Protein AF-A0A7N6BR35-F1 (afdb_monomer_lite)

Secondary structure (DSSP, 8-state):
--SS-----PPPPPPPSS--S-GGGTS-HHHHHHHHSTT--S-EEEETTEEEEEETTEEE-HHHHHHHHHHHHHHHHHHHHHHT-

InterPro domains:
  IPR028118 Chibby family [PF14645] (2-80)
  IPR028118 Chibby family [cd07429] (1-83)

pLDDT: mean 83.9, std 8.5, range [54.41, 93.88]

Organism: Anabas testudineus (NCBI:txid64144)

Structure (mmCIF, N/CA/C/O backbone):
data_AF-A0A7N6BR35-F1
#
_entry.id   AF-A0A7N6BR35-F1
#
loop_
_atom_site.group_PDB
_atom_site.id
_atom_site.type_symbol
_atom_site.label_atom_id
_atom_site.label_alt_id
_atom_site.label_comp_id
_atom_site.label_asym_id
_atom_site.label_entity_id
_atom_site.label_seq_id
_atom_site.pdbx_PDB_ins_code
_atom_site.Cartn_x
_atom_site.Cartn_y
_atom_site.Cartn_z
_atom_site.occupancy
_atom_site.B_iso_or_equiv
_atom_site.auth_seq_id
_atom_site.auth_comp_id
_atom_site.auth_asym_id
_atom_site.auth_atom_id
_atom_site.pdbx_PDB_model_num
ATOM 1 N N . MET A 1 1 ? 53.739 8.186 -0.710 1.00 55.44 1 MET A N 1
ATOM 2 C CA . MET A 1 1 ? 52.305 8.254 -1.071 1.00 55.44 1 MET A CA 1
ATOM 3 C C . MET A 1 1 ? 51.998 7.048 -1.946 1.00 55.44 1 MET A C 1
ATOM 5 O O . MET A 1 1 ? 52.763 6.837 -2.881 1.00 55.44 1 MET A O 1
ATOM 9 N N . PRO A 1 2 ? 50.995 6.210 -1.643 1.00 59.09 2 PRO A N 1
ATOM 10 C CA . PRO A 1 2 ? 50.687 5.078 -2.507 1.00 59.09 2 PRO A CA 1
ATOM 11 C C . PRO A 1 2 ? 50.043 5.592 -3.805 1.00 59.09 2 PRO A C 1
ATOM 13 O O . PRO A 1 2 ? 49.071 6.340 -3.758 1.00 59.09 2 PRO A O 1
ATOM 16 N N . LEU A 1 3 ? 50.615 5.215 -4.954 1.00 67.50 3 LEU A N 1
ATOM 17 C CA . LEU A 1 3 ? 50.200 5.627 -6.309 1.00 67.50 3 LEU A CA 1
ATOM 18 C C . LEU A 1 3 ? 48.983 4.855 -6.853 1.00 67.50 3 LEU A C 1
ATOM 20 O O . LEU A 1 3 ? 48.508 5.153 -7.943 1.00 67.50 3 LEU A O 1
ATOM 24 N N . PHE A 1 4 ? 48.456 3.893 -6.094 1.00 67.31 4 PHE A N 1
ATOM 25 C CA . PHE A 1 4 ? 47.255 3.141 -6.443 1.00 67.31 4 PHE A CA 1
ATOM 26 C C . PHE A 1 4 ? 46.350 3.083 -5.215 1.00 67.31 4 PHE A C 1
ATOM 28 O O . PHE A 1 4 ? 46.632 2.390 -4.238 1.00 67.31 4 PHE A O 1
ATOM 35 N N . GLY A 1 5 ? 45.309 3.916 -5.240 1.00 69.88 5 GLY A N 1
ATOM 36 C CA . GLY A 1 5 ? 44.297 3.979 -4.196 1.00 69.88 5 GLY A CA 1
ATOM 37 C C . GLY A 1 5 ? 43.447 2.714 -4.171 1.00 69.88 5 GLY A C 1
ATOM 38 O O . GLY A 1 5 ? 43.281 2.033 -5.181 1.00 69.88 5 GLY A O 1
ATOM 39 N N . ASN A 1 6 ? 42.888 2.417 -3.002 1.00 69.25 6 ASN A N 1
ATOM 40 C CA . ASN A 1 6 ? 41.947 1.324 -2.799 1.00 69.25 6 ASN A CA 1
ATOM 41 C C . ASN A 1 6 ? 40.621 1.674 -3.508 1.00 69.25 6 ASN A C 1
ATOM 43 O O . ASN A 1 6 ? 39.689 2.192 -2.893 1.00 69.25 6 ASN A O 1
ATOM 47 N N . THR A 1 7 ? 40.563 1.498 -4.831 1.00 79.06 7 THR A N 1
ATOM 48 C CA . THR A 1 7 ? 39.367 1.765 -5.633 1.00 79.06 7 THR A CA 1
ATOM 49 C C . THR A 1 7 ? 38.275 0.803 -5.195 1.00 79.06 7 THR A C 1
ATOM 51 O O . THR A 1 7 ? 38.417 -0.415 -5.321 1.00 79.06 7 THR A O 1
ATOM 54 N N . PHE A 1 8 ? 37.179 1.352 -4.672 1.00 81.56 8 PHE A N 1
ATOM 55 C CA . PHE A 1 8 ? 35.971 0.590 -4.387 1.00 81.56 8 PHE A CA 1
ATOM 56 C C . PHE A 1 8 ? 35.541 -0.159 -5.658 1.00 81.56 8 PHE A C 1
ATOM 58 O O . PHE A 1 8 ? 35.063 0.447 -6.615 1.00 81.56 8 PHE A O 1
ATOM 65 N N . SER A 1 9 ? 35.764 -1.474 -5.679 1.00 81.19 9 SER A N 1
ATOM 66 C CA . SER A 1 9 ? 35.404 -2.364 -6.785 1.00 81.19 9 SER A CA 1
ATOM 67 C C . SER A 1 9 ? 34.299 -3.308 -6.309 1.00 81.19 9 SER A C 1
ATOM 69 O O . SER A 1 9 ? 34.569 -4.396 -5.790 1.00 81.19 9 SER A O 1
ATOM 71 N N . PRO A 1 10 ? 33.025 -2.891 -6.402 1.00 83.31 10 PRO A N 1
ATOM 72 C CA . PRO A 1 10 ? 31.930 -3.749 -5.990 1.00 83.31 10 PRO A CA 1
ATOM 73 C C . PRO A 1 10 ? 31.948 -5.033 -6.828 1.00 83.31 10 PRO A C 1
ATOM 75 O O . PRO A 1 10 ? 32.089 -5.005 -8.052 1.00 83.31 10 PRO A O 1
ATOM 78 N N . LYS A 1 11 ? 31.826 -6.180 -6.156 1.00 85.50 11 LYS A N 1
ATOM 79 C CA . LYS A 1 11 ? 31.744 -7.481 -6.829 1.00 85.50 11 LYS A CA 1
ATOM 80 C C . LYS A 1 11 ? 30.474 -7.552 -7.680 1.00 85.50 11 LYS A C 1
ATOM 82 O O . LYS A 1 11 ? 29.456 -6.955 -7.330 1.00 85.50 11 LYS A O 1
ATOM 87 N N . LYS A 1 12 ? 30.513 -8.329 -8.771 1.00 85.12 12 LYS A N 1
ATOM 88 C CA . LYS A 1 12 ? 29.310 -8.599 -9.571 1.00 85.12 12 LYS A CA 1
ATOM 89 C C . LYS A 1 12 ? 28.250 -9.257 -8.693 1.00 85.12 12 LYS A C 1
ATOM 91 O O . LYS A 1 12 ? 28.525 -10.251 -8.021 1.00 85.12 12 LYS A O 1
ATOM 96 N N . THR A 1 13 ? 27.050 -8.695 -8.705 1.00 82.88 13 THR A N 1
ATOM 97 C CA . THR A 1 13 ? 25.905 -9.277 -8.013 1.00 82.88 13 THR A CA 1
ATOM 98 C C . THR A 1 13 ? 25.525 -10.604 -8.679 1.00 82.88 13 THR A C 1
ATOM 100 O O . THR A 1 13 ? 25.539 -10.693 -9.911 1.00 82.88 13 THR A O 1
ATOM 103 N N . PRO A 1 14 ? 25.209 -11.656 -7.901 1.00 86.00 14 PRO A N 1
ATOM 104 C CA . PRO A 1 14 ? 24.728 -12.912 -8.462 1.00 86.00 14 PRO A CA 1
ATOM 105 C C . PRO A 1 14 ? 23.481 -12.689 -9.335 1.00 86.00 14 PRO A C 1
ATOM 107 O O . PRO A 1 14 ? 22.653 -11.835 -8.993 1.00 86.00 14 PRO A O 1
ATOM 110 N N . PRO A 1 15 ? 23.302 -13.456 -10.428 1.00 84.38 15 PRO A N 1
ATOM 111 C CA . PRO A 1 15 ? 22.076 -13.405 -11.215 1.00 84.38 15 PRO A CA 1
ATOM 112 C C . PRO A 1 15 ? 20.859 -13.691 -10.330 1.00 84.38 15 PRO A C 1
ATOM 114 O O . PRO A 1 15 ? 20.825 -14.688 -9.604 1.00 84.38 15 PRO A O 1
ATOM 117 N N . ARG A 1 16 ? 19.849 -12.816 -10.375 1.00 84.81 16 ARG A N 1
ATOM 118 C CA . ARG A 1 16 ? 18.575 -13.078 -9.692 1.00 84.81 16 ARG A CA 1
ATOM 119 C C . ARG A 1 16 ? 17.859 -14.228 -10.401 1.00 84.81 16 ARG A C 1
ATOM 121 O O . ARG A 1 16 ? 17.869 -14.293 -11.625 1.00 84.81 16 ARG A O 1
ATOM 128 N N . LYS A 1 17 ? 17.218 -15.114 -9.631 1.00 82.06 17 LYS A N 1
ATOM 129 C CA . LYS A 1 17 ? 16.441 -16.245 -10.175 1.00 82.06 17 LYS A CA 1
ATOM 130 C C . LYS A 1 17 ? 15.133 -15.810 -10.845 1.00 82.06 17 LYS A C 1
ATOM 132 O O . LYS A 1 17 ? 14.620 -16.531 -11.688 1.00 82.06 17 LYS A O 1
ATOM 137 N N . SER A 1 18 ? 14.607 -14.644 -10.476 1.00 80.50 18 SER A N 1
ATOM 138 C CA . SER A 1 18 ? 13.414 -14.043 -11.065 1.00 80.50 18 SER A CA 1
ATOM 139 C C . SER A 1 18 ? 13.715 -12.617 -11.515 1.00 80.50 18 SER A C 1
ATOM 141 O O . SER A 1 18 ? 14.487 -11.891 -10.877 1.00 80.50 18 SER A O 1
ATOM 143 N N . ALA A 1 19 ? 13.095 -12.210 -12.619 1.00 72.31 19 ALA A N 1
ATOM 144 C CA . ALA A 1 19 ? 13.068 -10.811 -13.014 1.00 72.31 19 ALA A CA 1
ATOM 145 C C . ALA A 1 19 ? 12.255 -9.994 -11.995 1.00 72.31 19 ALA A C 1
ATOM 147 O O . ALA A 1 19 ? 11.430 -10.538 -11.256 1.00 72.31 19 ALA A O 1
ATOM 148 N N . SER A 1 20 ? 12.496 -8.683 -11.947 1.00 77.62 20 SER A N 1
ATOM 149 C CA . SER A 1 20 ? 11.573 -7.783 -11.257 1.00 77.62 20 SER A CA 1
ATOM 150 C C . SER A 1 20 ? 10.201 -7.909 -11.914 1.00 77.62 20 SER A C 1
ATOM 152 O O . SER A 1 20 ? 10.120 -7.824 -13.137 1.00 77.62 20 SER A O 1
ATOM 154 N N . LEU A 1 21 ? 9.136 -8.069 -11.126 1.00 73.75 21 LEU A N 1
ATOM 155 C CA . LEU A 1 21 ? 7.771 -7.951 -11.650 1.00 73.75 21 LEU A CA 1
ATOM 156 C C . LEU A 1 21 ? 7.414 -6.496 -11.989 1.00 73.75 21 LEU A C 1
ATOM 158 O O . LEU A 1 21 ? 6.359 -6.241 -12.557 1.00 73.75 21 LEU A O 1
ATOM 162 N N . SER A 1 22 ? 8.281 -5.535 -11.650 1.00 75.81 22 SER A N 1
ATOM 163 C CA . SER A 1 22 ? 8.054 -4.138 -11.995 1.00 75.81 22 SER A CA 1
ATOM 164 C C . SER A 1 22 ? 8.443 -3.838 -13.446 1.00 75.81 22 SER A C 1
ATOM 166 O O . SER A 1 22 ? 9.592 -4.010 -13.868 1.00 75.81 22 SER A O 1
ATOM 168 N N . SER A 1 23 ? 7.496 -3.261 -14.180 1.00 74.81 23 SER A N 1
ATOM 169 C CA . SER A 1 23 ? 7.678 -2.589 -15.476 1.00 74.81 23 SER A CA 1
ATOM 170 C C . SER A 1 23 ? 8.460 -1.266 -15.362 1.00 74.81 23 SER A C 1
ATOM 172 O O . SER A 1 23 ? 8.606 -0.532 -16.332 1.00 74.81 23 SER A O 1
ATOM 174 N N . LEU A 1 24 ? 9.034 -0.959 -14.192 1.00 80.50 24 LEU A N 1
ATOM 175 C CA . LEU A 1 24 ? 9.676 0.322 -13.856 1.00 80.50 24 LEU A CA 1
ATOM 176 C C . LEU A 1 24 ? 10.761 0.752 -14.859 1.00 80.50 24 LEU A C 1
ATOM 178 O O . LEU A 1 24 ? 10.993 1.940 -15.062 1.00 80.50 24 LEU A O 1
ATOM 182 N N . HIS A 1 25 ? 11.429 -0.223 -15.473 1.00 76.44 25 HIS A N 1
ATOM 183 C CA . HIS A 1 25 ? 12.516 -0.019 -16.425 1.00 76.44 25 HIS A CA 1
ATOM 184 C C . HIS A 1 25 ? 12.049 0.230 -17.871 1.00 76.44 25 HIS A C 1
ATOM 186 O O . HIS A 1 25 ? 12.855 0.683 -18.679 1.00 76.44 25 HIS A O 1
ATOM 192 N N . THR A 1 26 ? 10.787 -0.057 -18.202 1.00 84.12 26 THR A N 1
ATOM 193 C CA . THR A 1 26 ? 10.192 0.169 -19.534 1.00 84.12 26 THR A CA 1
ATOM 194 C C . THR A 1 26 ? 9.233 1.355 -19.571 1.00 84.12 26 THR A C 1
ATOM 196 O O . THR A 1 26 ? 8.915 1.834 -20.654 1.00 84.12 26 THR A O 1
ATOM 199 N N . LEU A 1 27 ? 8.753 1.810 -18.412 1.00 86.75 27 LEU A N 1
ATOM 200 C CA . LEU A 1 27 ? 7.819 2.927 -18.311 1.00 86.75 27 LEU A CA 1
ATOM 201 C C . LEU A 1 27 ? 8.542 4.273 -18.382 1.00 86.75 27 LEU A C 1
ATOM 203 O O . LEU A 1 27 ? 9.639 4.445 -17.840 1.00 86.75 27 LEU A O 1
ATOM 207 N N . ASP A 1 28 ? 7.897 5.249 -19.016 1.00 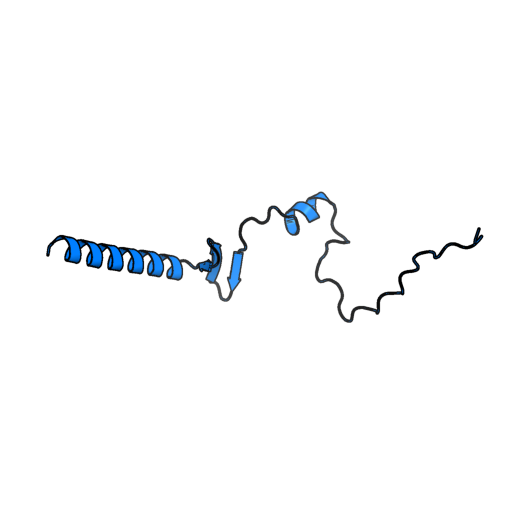91.88 28 ASP A N 1
ATOM 208 C CA . ASP A 1 28 ? 8.319 6.638 -18.929 1.00 91.88 28 ASP A CA 1
ATOM 209 C C . ASP A 1 28 ? 8.148 7.165 -17.494 1.00 91.88 28 ASP A C 1
ATOM 211 O O . ASP A 1 28 ? 7.466 6.581 -16.647 1.00 91.88 28 ASP A O 1
ATOM 215 N N . ARG A 1 29 ? 8.801 8.293 -17.208 1.00 87.56 29 ARG A N 1
ATOM 216 C CA . ARG A 1 29 ? 8.831 8.861 -15.859 1.00 87.56 29 ARG A CA 1
ATOM 217 C C . ARG A 1 29 ? 7.432 9.151 -15.308 1.00 87.56 29 ARG A C 1
ATOM 219 O O . ARG A 1 29 ? 7.212 8.873 -14.135 1.00 87.56 29 ARG A O 1
ATOM 226 N N . SER A 1 30 ? 6.533 9.700 -16.125 1.00 89.75 30 SER A N 1
ATOM 227 C CA . SER A 1 30 ? 5.211 10.129 -15.665 1.00 89.75 30 SER A CA 1
ATOM 228 C C . SER A 1 30 ? 4.329 8.932 -15.324 1.00 89.75 30 SER A C 1
ATOM 230 O O . SER A 1 30 ? 3.782 8.865 -14.226 1.00 89.75 30 SER A O 1
ATOM 232 N N . THR A 1 31 ? 4.309 7.920 -16.191 1.00 88.31 31 THR A N 1
ATOM 233 C CA . THR A 1 31 ? 3.573 6.675 -15.947 1.00 88.31 31 THR A CA 1
ATOM 234 C C . THR A 1 31 ? 4.125 5.932 -14.735 1.00 88.31 31 THR A C 1
ATOM 236 O O . THR A 1 31 ? 3.366 5.456 -13.897 1.00 88.31 31 THR A O 1
ATOM 239 N N . ARG A 1 32 ? 5.452 5.904 -14.564 1.00 87.62 32 ARG A N 1
ATOM 240 C CA . ARG A 1 32 ? 6.083 5.312 -13.378 1.00 87.62 32 ARG A CA 1
ATOM 241 C C . ARG A 1 32 ? 5.673 6.008 -12.081 1.00 87.62 32 ARG A C 1
ATOM 243 O O . ARG A 1 32 ? 5.482 5.329 -11.080 1.00 87.62 32 ARG A O 1
ATOM 250 N N . GLU A 1 33 ? 5.606 7.336 -12.075 1.00 85.25 33 GLU A N 1
ATOM 251 C CA . GLU A 1 33 ? 5.197 8.108 -10.896 1.00 85.25 33 GLU A CA 1
ATOM 252 C C . GLU A 1 33 ? 3.712 7.883 -10.560 1.00 85.25 33 GLU A C 1
ATOM 254 O O . GLU A 1 33 ? 3.368 7.831 -9.385 1.00 85.25 33 GLU A O 1
ATOM 259 N N . ILE A 1 34 ? 2.857 7.650 -11.558 1.00 82.94 34 ILE A N 1
ATOM 260 C CA . ILE A 1 34 ? 1.434 7.334 -11.350 1.00 82.94 34 ILE A CA 1
ATOM 261 C C . ILE A 1 34 ? 1.235 5.890 -10.862 1.00 82.94 34 ILE A C 1
ATOM 263 O O . ILE A 1 34 ? 0.479 5.656 -9.925 1.00 82.94 34 ILE A O 1
ATOM 267 N N . GLU A 1 35 ? 1.900 4.913 -11.483 1.00 81.31 35 GLU A N 1
ATOM 268 C CA . GLU A 1 35 ? 1.680 3.489 -11.189 1.00 81.31 35 GLU A CA 1
ATOM 269 C C . GLU A 1 35 ? 2.450 2.991 -9.959 1.00 81.31 35 GLU A C 1
ATOM 271 O O . GLU A 1 35 ? 1.975 2.122 -9.231 1.00 81.31 35 GLU A O 1
ATOM 276 N N . LEU A 1 36 ? 3.669 3.495 -9.756 1.00 79.06 36 LEU A N 1
ATOM 277 C CA . LEU A 1 36 ? 4.625 2.998 -8.759 1.00 79.06 36 LEU A CA 1
ATOM 278 C C . LEU A 1 36 ? 5.186 4.117 -7.868 1.00 79.06 36 LEU A C 1
ATOM 280 O O . LEU A 1 36 ? 6.117 3.874 -7.095 1.00 79.06 36 LEU A O 1
ATOM 284 N N . GLY A 1 37 ? 4.698 5.351 -8.014 1.00 80.69 37 GLY A N 1
ATOM 285 C CA . GLY A 1 37 ? 5.140 6.476 -7.201 1.00 80.69 37 GLY A CA 1
ATOM 286 C C . GLY A 1 37 ? 4.578 6.438 -5.786 1.00 80.69 37 GLY A C 1
ATOM 287 O O . GLY A 1 37 ? 3.782 5.581 -5.411 1.00 80.69 37 GLY A O 1
ATOM 288 N N . LEU A 1 38 ? 5.024 7.392 -4.973 1.00 79.31 38 LEU A N 1
ATOM 289 C CA . LEU A 1 38 ? 4.673 7.466 -3.554 1.00 79.31 38 LEU A CA 1
ATOM 290 C C . LEU A 1 38 ? 3.263 8.023 -3.288 1.00 79.31 38 LEU A C 1
ATOM 292 O O . LEU A 1 38 ? 2.830 8.016 -2.141 1.00 79.31 38 LEU A O 1
ATOM 296 N N . GLU A 1 39 ? 2.542 8.479 -4.315 1.00 83.06 39 GLU A N 1
ATOM 297 C CA . GLU A 1 39 ? 1.197 9.065 -4.183 1.00 83.06 39 GLU A CA 1
ATOM 298 C C . GLU A 1 39 ? 0.062 8.024 -4.179 1.00 83.06 39 GLU A C 1
ATOM 300 O O . GLU A 1 39 ? -1.097 8.351 -4.413 1.00 83.06 39 GLU A O 1
ATOM 305 N N . TYR A 1 40 ? 0.362 6.760 -3.867 1.00 74.12 40 TYR A N 1
ATOM 306 C CA . TYR A 1 40 ? -0.621 5.668 -3.859 1.00 74.12 40 TYR A CA 1
ATOM 307 C C . TYR A 1 40 ? -1.632 5.729 -2.695 1.00 74.12 40 TYR A C 1
ATOM 309 O O . TYR A 1 40 ? -2.525 4.886 -2.610 1.00 74.12 40 TYR A O 1
ATOM 317 N N . GLY A 1 41 ? -1.514 6.724 -1.809 1.00 82.62 41 GLY A N 1
ATOM 318 C CA . GLY A 1 41 ? -2.364 6.868 -0.630 1.00 82.62 41 GLY A CA 1
ATOM 319 C C . GLY A 1 41 ? -2.132 5.762 0.410 1.00 82.62 41 GLY A C 1
ATOM 320 O O . GLY A 1 41 ? -1.106 5.081 0.389 1.00 82.62 41 GLY A O 1
ATOM 321 N N . PRO A 1 42 ? -3.053 5.589 1.371 1.00 84.81 42 PRO A N 1
ATOM 322 C CA . PRO A 1 42 ? -3.005 4.467 2.300 1.00 84.81 42 PRO A CA 1
ATOM 323 C C . PRO A 1 42 ? -3.070 3.128 1.542 1.00 84.81 42 PRO A C 1
ATOM 325 O O . PRO A 1 42 ? -3.827 3.024 0.575 1.00 84.81 42 PRO A O 1
ATOM 328 N N . PRO A 1 43 ? -2.324 2.089 1.964 1.00 90.19 43 PRO A N 1
ATOM 329 C CA . PRO A 1 43 ? -2.392 0.773 1.340 1.00 90.19 43 PRO A CA 1
ATOM 330 C C . PRO A 1 43 ? -3.830 0.246 1.242 1.00 90.19 43 PRO A C 1
ATOM 332 O O . PRO A 1 43 ? -4.567 0.224 2.230 1.00 90.19 43 PRO A O 1
ATOM 335 N N . VAL A 1 44 ? -4.209 -0.222 0.053 1.00 90.38 44 VAL A N 1
ATOM 336 C CA . VAL A 1 44 ? -5.494 -0.881 -0.204 1.00 90.38 44 VAL A CA 1
ATOM 337 C C . VAL A 1 44 ? -5.273 -2.248 -0.834 1.00 90.38 44 VAL A C 1
ATOM 339 O O . VAL A 1 44 ? -4.298 -2.466 -1.552 1.00 90.38 44 VAL A O 1
ATOM 342 N N . MET A 1 45 ? -6.174 -3.187 -0.569 1.00 92.31 45 MET A N 1
ATOM 343 C CA . MET A 1 45 ? -6.058 -4.559 -1.051 1.00 92.31 45 MET A CA 1
ATOM 344 C C . MET A 1 45 ? -7.437 -5.137 -1.368 1.00 92.31 45 MET A C 1
ATOM 346 O O . MET A 1 45 ? -8.366 -4.971 -0.586 1.00 92.31 45 MET A O 1
ATOM 350 N N . ASN A 1 46 ? -7.577 -5.839 -2.496 1.00 91.44 46 ASN A N 1
ATOM 351 C CA . ASN A 1 46 ? -8.795 -6.579 -2.830 1.00 91.44 46 ASN A CA 1
ATOM 352 C C . ASN A 1 46 ? -8.498 -8.084 -2.853 1.00 91.44 46 ASN A C 1
ATOM 354 O O . ASN A 1 46 ? -7.680 -8.540 -3.652 1.00 91.44 46 ASN A O 1
ATOM 358 N N . ILE A 1 47 ? -9.139 -8.846 -1.967 1.00 91.56 47 ILE A N 1
ATOM 359 C CA . ILE A 1 47 ? -9.026 -10.309 -1.906 1.00 91.56 47 ILE A CA 1
ATOM 360 C C . ILE A 1 47 ? -10.431 -10.888 -1.807 1.00 91.56 47 ILE A C 1
ATOM 362 O O . ILE A 1 47 ? -11.202 -10.516 -0.927 1.00 91.56 47 ILE A O 1
ATOM 366 N N . GLY A 1 48 ? -10.764 -11.818 -2.705 1.00 90.44 48 GLY A N 1
ATOM 367 C CA . GLY A 1 48 ? -12.049 -12.522 -2.659 1.00 90.44 48 GLY A CA 1
ATOM 368 C C . GLY A 1 48 ? -13.265 -11.603 -2.820 1.00 90.44 48 GLY A C 1
ATOM 369 O O . GLY A 1 48 ? -14.322 -11.902 -2.277 1.00 90.44 48 GLY A O 1
ATOM 370 N N . GLY A 1 49 ? -13.115 -10.470 -3.516 1.00 89.94 49 GLY A N 1
ATOM 371 C CA . GLY A 1 49 ? -14.174 -9.471 -3.680 1.00 89.94 49 GLY A CA 1
ATOM 372 C C . GLY A 1 49 ? -14.347 -8.527 -2.486 1.00 89.94 49 GLY A C 1
ATOM 373 O O . GLY A 1 49 ? -15.124 -7.583 -2.584 1.00 89.94 49 GLY A O 1
ATOM 374 N N . GLN A 1 50 ? -13.608 -8.727 -1.391 1.00 90.62 50 GLN A N 1
ATOM 375 C CA . GLN A 1 50 ? -13.566 -7.797 -0.265 1.00 90.62 50 GLN A CA 1
ATOM 376 C C . GLN A 1 50 ? -12.435 -6.787 -0.439 1.00 90.62 50 GLN A C 1
ATOM 378 O O . GLN A 1 50 ? -11.300 -7.156 -0.748 1.00 90.62 50 GLN A O 1
ATOM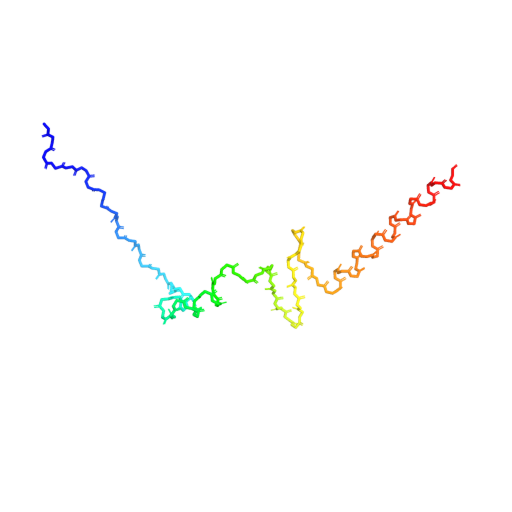 383 N N . SER A 1 51 ? -12.746 -5.518 -0.189 1.00 92.12 51 SER A N 1
ATOM 384 C CA . SER A 1 51 ? -11.782 -4.419 -0.190 1.00 92.12 51 SER A CA 1
ATOM 385 C C . SER A 1 51 ? -11.330 -4.109 1.235 1.00 92.12 51 SER A C 1
ATOM 387 O O . SER A 1 51 ? -12.150 -3.918 2.130 1.00 92.12 51 SER A O 1
ATOM 389 N N . TRP A 1 52 ? -10.019 -4.033 1.423 1.00 93.62 52 TRP A N 1
ATOM 390 C CA . TRP A 1 52 ? -9.348 -3.756 2.684 1.00 93.62 52 TRP A CA 1
ATOM 391 C C . TRP A 1 52 ? -8.577 -2.446 2.555 1.00 93.62 52 TRP A C 1
ATOM 393 O O . TRP A 1 52 ? -7.887 -2.234 1.554 1.00 93.62 52 TRP A O 1
ATOM 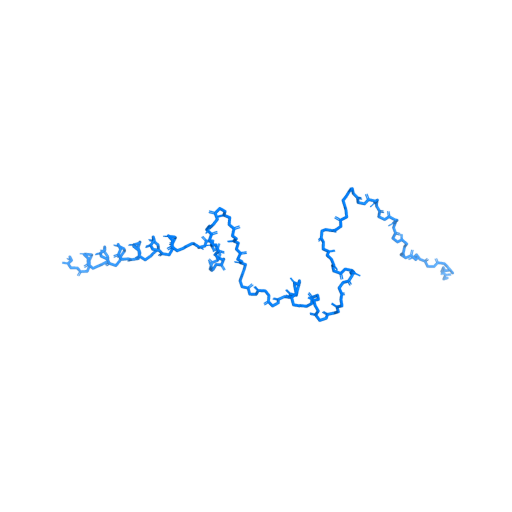403 N N . LYS A 1 53 ? -8.672 -1.582 3.562 1.00 92.94 53 LYS A N 1
ATOM 404 C CA . LYS A 1 53 ? -7.904 -0.336 3.667 1.00 92.94 53 LYS A CA 1
ATOM 405 C C . LYS A 1 53 ? -7.040 -0.373 4.912 1.00 92.94 53 LYS A C 1
ATOM 407 O O . LYS A 1 53 ? -7.477 -0.882 5.939 1.00 92.94 53 LYS A O 1
ATOM 412 N N . PHE A 1 54 ? -5.822 0.137 4.822 1.00 91.44 54 PHE A N 1
ATOM 413 C CA . PHE A 1 54 ? -4.945 0.247 5.976 1.00 91.44 54 PHE A CA 1
ATOM 414 C C . PHE A 1 54 ? -5.074 1.632 6.611 1.00 91.44 54 PHE A C 1
ATOM 416 O O . PHE A 1 54 ? -4.651 2.627 6.024 1.00 91.44 54 PHE A O 1
ATOM 423 N N . GLU A 1 55 ? -5.647 1.691 7.809 1.00 90.56 55 GLU A N 1
ATOM 424 C CA . GLU A 1 55 ? -5.888 2.922 8.568 1.00 90.56 55 GLU A CA 1
ATOM 425 C C . GLU A 1 55 ? -5.497 2.677 10.037 1.00 90.56 55 GLU A C 1
ATOM 427 O O . GLU A 1 55 ? -5.713 1.591 10.574 1.00 90.56 55 GLU A O 1
ATOM 432 N N . ASP A 1 56 ? -4.831 3.649 10.670 1.00 89.69 56 ASP A N 1
ATOM 433 C CA . ASP A 1 56 ? -4.400 3.599 12.081 1.00 89.69 56 ASP A CA 1
ATOM 434 C C . ASP A 1 56 ? -3.652 2.319 12.515 1.00 89.69 56 ASP A C 1
ATOM 436 O O . ASP A 1 56 ? -3.750 1.852 13.650 1.00 89.69 56 ASP A O 1
ATOM 440 N N . GLY A 1 57 ? -2.853 1.742 11.611 1.00 90.31 57 GLY A N 1
ATOM 441 C CA . GLY A 1 57 ? -2.058 0.545 11.897 1.00 90.31 57 GLY A CA 1
ATOM 442 C C . GLY A 1 57 ? -2.816 -0.775 11.732 1.00 90.31 57 GLY A C 1
ATOM 443 O O . GLY A 1 57 ? -2.256 -1.832 12.031 1.00 90.31 57 GLY A O 1
ATOM 444 N N . GLN A 1 58 ? -4.062 -0.736 11.256 1.00 90.69 58 GLN A N 1
ATOM 445 C CA . GLN A 1 58 ? -4.922 -1.903 11.102 1.00 90.69 58 GLN A CA 1
ATOM 446 C C . GLN A 1 58 ? -5.503 -2.007 9.692 1.00 90.69 58 GLN A C 1
ATOM 448 O O . GLN A 1 58 ? -5.693 -1.020 8.987 1.00 90.69 58 GLN A O 1
ATOM 453 N N . TRP A 1 59 ? -5.803 -3.239 9.284 1.00 92.44 59 TRP A N 1
ATOM 454 C CA . TRP A 1 59 ? -6.540 -3.503 8.056 1.00 92.44 59 TRP A CA 1
ATOM 455 C C . TRP A 1 59 ? -8.040 -3.508 8.344 1.00 92.44 59 TRP A C 1
ATOM 457 O O . TRP A 1 59 ? -8.535 -4.335 9.111 1.00 92.44 59 TRP A O 1
ATOM 467 N N . ILE A 1 60 ? -8.757 -2.593 7.705 1.00 91.88 60 ILE A N 1
ATOM 468 C CA . ILE A 1 60 ? -10.174 -2.344 7.924 1.00 91.88 60 ILE A CA 1
ATOM 469 C C . ILE A 1 60 ? -10.968 -2.772 6.686 1.00 91.88 60 ILE A C 1
ATOM 471 O O . ILE A 1 60 ? -10.604 -2.463 5.550 1.00 91.88 60 ILE A O 1
ATOM 475 N N . THR A 1 61 ? -12.066 -3.484 6.922 1.00 92.06 61 THR A N 1
ATOM 476 C CA . THR A 1 61 ? -13.132 -3.757 5.947 1.00 92.06 61 THR A CA 1
ATOM 477 C C . THR A 1 61 ? -14.419 -3.082 6.414 1.00 92.06 61 THR A C 1
ATOM 479 O O . THR A 1 61 ? -14.503 -2.680 7.573 1.00 92.06 61 THR A O 1
ATOM 482 N N . GLU A 1 62 ? -15.447 -2.996 5.568 1.00 82.50 62 GLU A N 1
ATOM 483 C CA . GLU A 1 62 ? -16.769 -2.480 5.976 1.00 82.50 62 GLU A CA 1
ATOM 484 C C . GLU A 1 62 ? -17.295 -3.181 7.239 1.00 82.50 62 GLU A C 1
ATOM 486 O O . GLU A 1 62 ? -17.717 -2.530 8.191 1.00 82.50 62 GLU A O 1
ATOM 491 N N . THR A 1 63 ? -17.147 -4.505 7.298 1.00 82.44 63 THR A N 1
ATOM 492 C CA . THR A 1 63 ? -17.485 -5.308 8.474 1.00 82.44 63 THR A CA 1
ATOM 493 C C . THR A 1 63 ? -16.634 -4.928 9.688 1.00 82.44 63 THR A C 1
ATOM 495 O O . THR A 1 63 ? -17.152 -4.785 10.792 1.00 82.44 63 THR A O 1
ATOM 498 N N . THR A 1 64 ? -15.327 -4.723 9.506 1.00 80.12 64 THR A N 1
ATOM 499 C CA . THR A 1 64 ? -14.434 -4.318 10.602 1.00 80.12 64 THR A CA 1
ATOM 500 C C . THR A 1 64 ? -14.806 -2.937 11.155 1.00 80.12 64 THR A C 1
ATOM 502 O O . THR A 1 64 ? -14.711 -2.737 12.364 1.00 80.12 64 THR A O 1
ATOM 505 N N . VAL A 1 65 ? -15.253 -1.992 10.317 1.00 80.12 65 VAL A N 1
ATOM 506 C CA . VAL A 1 65 ? -15.751 -0.677 10.773 1.00 80.12 65 VAL A CA 1
ATOM 507 C C . VAL A 1 65 ? -16.975 -0.848 11.670 1.00 80.12 65 VAL A C 1
ATOM 509 O O . VAL A 1 65 ? -17.035 -0.256 12.746 1.00 80.12 65 VAL A O 1
ATOM 512 N N . GLU A 1 66 ? -17.933 -1.675 11.249 1.00 82.94 66 GLU A N 1
ATOM 513 C CA . GLU A 1 66 ? -19.162 -1.936 12.004 1.00 82.94 66 GLU A CA 1
ATOM 514 C C . GLU A 1 66 ? -18.861 -2.526 13.391 1.00 82.94 66 GLU A C 1
ATOM 516 O O . GLU A 1 66 ? -19.392 -2.047 14.394 1.00 82.94 66 GLU A O 1
ATOM 521 N N . TYR A 1 67 ? -17.921 -3.474 13.479 1.00 84.44 67 TYR A N 1
ATOM 522 C CA . TYR A 1 67 ? -17.459 -4.019 14.760 1.00 84.44 67 TYR A CA 1
ATOM 523 C C . TYR A 1 67 ? -16.840 -2.955 15.680 1.00 84.44 67 TYR A C 1
ATOM 525 O O . TYR A 1 67 ? -17.184 -2.905 16.861 1.00 84.44 67 TYR A O 1
ATOM 533 N N . HIS A 1 68 ? -15.975 -2.076 15.161 1.00 84.25 68 HIS A N 1
ATOM 534 C CA . HIS A 1 68 ? -15.356 -1.012 15.966 1.00 84.25 68 HIS A CA 1
ATOM 535 C C . HIS A 1 68 ? -16.380 -0.001 16.500 1.00 84.25 68 HIS A C 1
ATOM 537 O O . HIS A 1 68 ? -16.261 0.471 17.633 1.00 84.25 68 HIS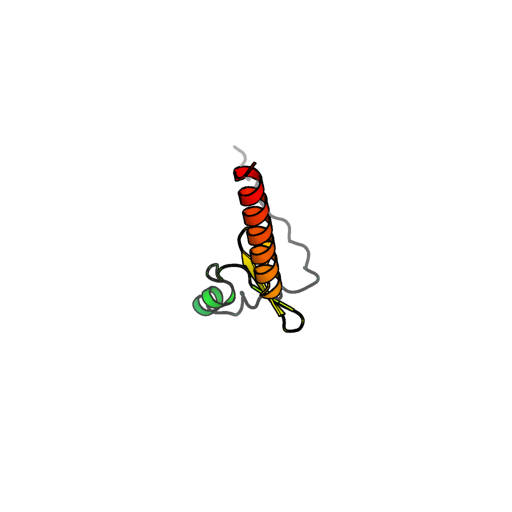 A O 1
ATOM 543 N N . LEU A 1 69 ? -17.400 0.333 15.703 1.00 86.75 69 LEU A N 1
ATOM 544 C CA . LEU A 1 69 ? -18.503 1.188 16.147 1.00 86.75 69 LEU A CA 1
ATOM 545 C C . LEU A 1 69 ? -19.282 0.527 17.287 1.00 86.75 69 LEU A C 1
ATOM 547 O O . LEU A 1 69 ? -19.575 1.180 18.289 1.00 86.75 69 LEU A O 1
ATOM 551 N N . MET A 1 70 ? -19.549 -0.773 17.158 1.00 89.94 70 MET A N 1
ATOM 552 C CA . MET A 1 70 ? -20.264 -1.541 18.170 1.00 89.94 70 MET A CA 1
ATOM 553 C C . MET A 1 70 ? -19.477 -1.633 19.488 1.00 89.94 70 MET A C 1
ATOM 555 O O . MET A 1 70 ? -20.049 -1.443 20.561 1.00 89.94 70 MET A O 1
ATOM 559 N N . GLU A 1 71 ? -18.160 -1.862 19.441 1.00 89.44 71 GLU A N 1
ATOM 560 C CA . GLU A 1 71 ? -17.311 -1.876 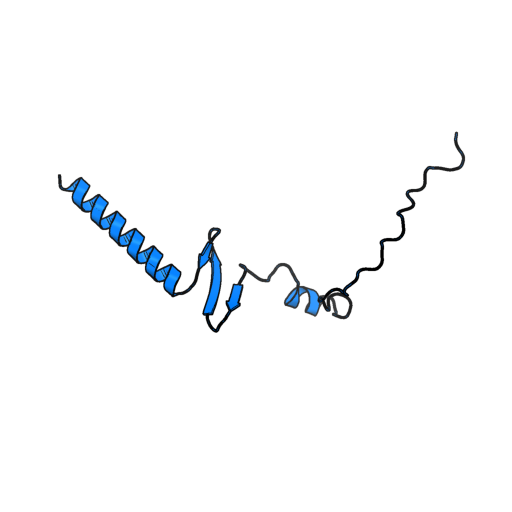20.645 1.00 89.44 71 GLU A CA 1
ATOM 561 C C . GLU A 1 71 ? -17.316 -0.530 21.374 1.00 89.44 71 GLU A C 1
ATOM 563 O O . GLU A 1 71 ? -17.426 -0.481 22.604 1.00 89.44 71 GLU A O 1
ATOM 568 N N . LYS A 1 72 ? -17.246 0.572 20.620 1.00 90.69 72 LYS A N 1
ATOM 569 C CA . LYS A 1 72 ? -17.307 1.921 21.183 1.00 90.69 72 LYS A CA 1
ATOM 570 C C . LYS A 1 72 ? -18.643 2.180 21.880 1.00 90.69 72 LYS A C 1
ATOM 572 O O . LYS A 1 72 ? -18.656 2.687 23.000 1.00 90.69 72 LYS A O 1
ATOM 577 N N . GLU A 1 73 ? -19.752 1.789 21.253 1.00 92.38 73 GLU A N 1
ATOM 578 C CA . GLU A 1 73 ? -21.088 1.911 21.843 1.00 92.38 73 GLU A CA 1
ATOM 579 C C . GLU A 1 73 ? -21.202 1.112 23.151 1.00 92.38 73 GLU A C 1
ATOM 581 O O . GLU A 1 73 ? -21.712 1.614 24.158 1.00 92.38 73 GLU A O 1
ATOM 586 N N . VAL A 1 74 ? -20.654 -0.105 23.186 1.00 93.25 74 VAL A N 1
ATOM 587 C CA . VAL A 1 74 ? -20.622 -0.943 24.393 1.00 93.25 74 VAL A CA 1
ATOM 588 C C . VAL A 1 74 ? -19.833 -0.278 25.529 1.00 93.25 74 VAL A C 1
ATOM 590 O O . VAL A 1 74 ? -20.285 -0.299 26.680 1.00 93.25 74 VAL A O 1
ATOM 593 N N . GLU A 1 75 ? -18.679 0.327 25.248 1.00 92.38 75 GLU A N 1
ATOM 594 C CA . GLU A 1 75 ? -17.891 1.031 26.270 1.00 92.38 75 GLU A CA 1
ATOM 595 C C . GLU A 1 75 ? -18.566 2.306 26.782 1.00 92.38 75 GLU A C 1
ATOM 597 O O . GLU A 1 75 ? -18.562 2.578 27.993 1.00 92.38 75 GLU A O 1
ATOM 602 N N . ASP A 1 76 ? -19.230 3.055 25.905 1.00 93.88 76 ASP A N 1
ATOM 603 C CA . ASP A 1 76 ? -20.022 4.215 26.304 1.00 93.88 76 ASP A CA 1
ATOM 604 C C . ASP A 1 76 ? -21.156 3.796 27.252 1.00 93.88 76 ASP A C 1
ATOM 606 O O . ASP A 1 76 ? -21.332 4.394 28.322 1.00 93.88 76 ASP A O 1
ATOM 610 N N . ILE A 1 77 ? -21.864 2.704 26.941 1.00 93.00 77 ILE A N 1
ATOM 611 C CA . ILE A 1 77 ? -22.922 2.148 27.798 1.00 93.00 77 ILE A CA 1
ATOM 612 C C . ILE A 1 77 ? -22.373 1.762 29.179 1.00 93.00 77 ILE A C 1
ATOM 614 O O . ILE A 1 77 ? -22.980 2.115 30.200 1.00 93.00 77 ILE A O 1
ATOM 618 N N . LYS A 1 78 ? -21.226 1.075 29.255 1.00 93.19 78 LYS A N 1
ATOM 619 C CA . LYS A 1 78 ? -20.592 0.699 30.537 1.00 93.19 78 LYS A CA 1
ATOM 620 C C . LYS A 1 78 ? -20.219 1.928 31.364 1.00 93.19 78 LYS A C 1
ATOM 622 O O . LYS A 1 78 ? -20.441 1.957 32.580 1.00 93.19 78 LYS A O 1
ATOM 627 N N . THR A 1 79 ? -19.691 2.960 30.713 1.00 93.19 79 THR A N 1
ATOM 628 C CA . THR A 1 79 ? -19.281 4.210 31.364 1.00 93.19 79 THR A CA 1
ATOM 629 C C . THR A 1 79 ? -20.485 4.962 31.932 1.00 93.19 79 THR A C 1
ATOM 631 O O . THR A 1 79 ? -20.439 5.442 33.067 1.00 93.19 79 THR A O 1
ATOM 634 N N . GLN A 1 80 ? -21.599 5.009 31.195 1.00 90.50 80 GLN A N 1
ATOM 635 C CA . GLN A 1 80 ? -22.854 5.604 31.665 1.00 90.50 80 GLN A CA 1
ATOM 636 C C . GLN A 1 80 ? -23.411 4.882 32.898 1.00 90.50 80 GLN A C 1
ATOM 638 O O . GLN A 1 80 ? -23.806 5.536 33.862 1.00 90.50 80 GLN A O 1
ATOM 643 N N . HIS A 1 81 ? -23.395 3.546 32.916 1.00 87.50 81 HIS A N 1
ATOM 644 C CA . HIS A 1 81 ? -23.849 2.773 34.077 1.00 87.50 81 HIS A CA 1
ATOM 645 C C . HIS A 1 81 ? -22.971 2.998 35.312 1.00 87.50 81 HIS A C 1
ATOM 647 O O . HIS A 1 81 ? -23.492 3.063 36.424 1.00 87.50 81 HIS A O 1
ATOM 653 N N . ARG A 1 82 ? -21.654 3.170 35.135 1.00 83.31 82 ARG A N 1
ATOM 654 C CA . ARG A 1 82 ? -20.742 3.529 36.232 1.00 83.31 82 ARG A CA 1
ATOM 655 C C . ARG A 1 82 ? -21.034 4.903 36.828 1.00 83.31 82 ARG A C 1
ATOM 657 O O . ARG A 1 82 ? -20.935 5.043 38.035 1.00 83.31 82 ARG A O 1
ATOM 664 N N . ARG A 1 83 ? -21.393 5.897 36.009 1.00 77.62 83 ARG A N 1
ATOM 665 C CA . ARG A 1 83 ? -21.694 7.268 36.472 1.00 77.62 83 ARG A CA 1
ATOM 666 C C . ARG A 1 83 ? -23.019 7.394 37.227 1.00 77.62 83 ARG A C 1
ATOM 668 O O . ARG A 1 83 ? -23.226 8.391 37.905 1.00 77.62 83 ARG A O 1
ATOM 675 N N . LYS A 1 84 ? -23.928 6.429 37.066 1.00 73.12 84 LYS A N 1
ATOM 676 C CA . LYS A 1 84 ? -25.247 6.411 37.719 1.00 73.12 84 LYS A CA 1
ATOM 677 C C . LYS A 1 84 ? -25.268 5.644 39.053 1.00 73.12 84 LYS A C 1
ATOM 679 O O . LYS A 1 84 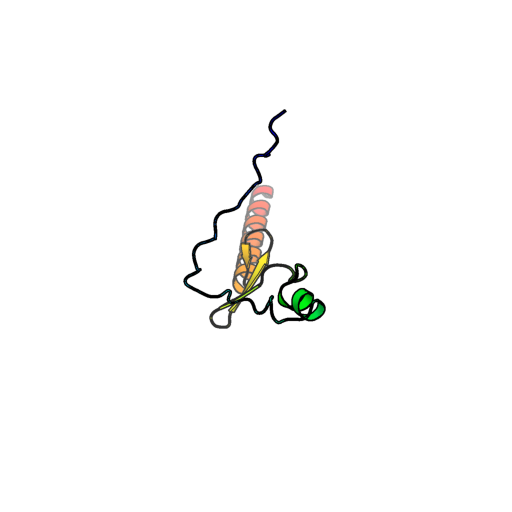? -26.340 5.509 39.635 1.00 73.12 84 LYS A O 1
ATOM 684 N N . LYS A 1 85 ? -24.123 5.130 39.508 1.00 54.41 85 LYS A N 1
ATOM 685 C CA . LYS A 1 85 ? -23.916 4.533 40.836 1.00 54.41 85 LYS A CA 1
ATOM 686 C C . LYS A 1 85 ? -23.134 5.493 41.717 1.00 54.41 85 LYS A C 1
ATOM 688 O O . LYS A 1 85 ? -23.406 5.472 42.933 1.00 54.41 85 LYS A O 1
#

Radius of gyration: 26.31 Å; chains: 1; bounding box: 78×26×60 Å

Sequence (85 aa):
MPLFGNTFSPKKTPPRKSASLSSLHTLDRSTREIELGLEYGPPVMNIGGQSWKFEDGQWITETTVEYHLMEKEVEDIKTQHRRKK

Foldseek 3Di:
DDPDDPPPDDDDDPDDPDDPPDPCPVDDPVVCCVPPNPPPPFDWDADPNWIWGQDPNDTDTPVNVVVVVVVVVVVVVVVVVVVVD